Protein AF-A0A0D3ANU1-F1 (afdb_monomer)

pLDDT: mean 90.94, std 8.46, range [47.09, 96.81]

Mean predicted aligned error: 4.07 Å

Solvent-accessible surface area (backbone atoms only — not comparable to full-atom values): 6802 Å² total; per-residue (Å²): 140,49,61,46,53,35,29,51,76,87,46,79,35,78,57,28,34,55,34,84,85,33,84,52,22,37,40,40,51,66,54,42,50,73,66,68,56,89,78,61,47,80,36,89,58,76,48,76,47,98,86,75,48,72,48,64,40,66,18,37,40,71,69,38,54,34,32,43,88,93,35,78,44,72,37,58,36,35,28,32,89,65,75,85,90,52,92,75,61,46,35,42,5,35,57,56,39,58,72,29,49,53,45,77,39,76,92,77,74,43,77,46,57,68,68,59,118

Sequence (117 aa):
MFTFPCYLGKLTFDDALVDSGASVNVISMEMMKSLGIESMEPNTSSLQFGDSSSTTPIGLIKDFTLKIGACTIPIDVTVLKMATEKRVPLILGTPFLTTVGACIDFANKKVTLVNGD

Radius of gyration: 13.91 Å; Cα contacts (8 Å, |Δi|>4): 229; chains: 1; bounding box: 34×34×37 Å

Foldseek 3Di:
DAFDWKDFQPDTDRGAAEEQPDPFWEDEPVVCVVNVPDDAAAFQDWDADPVRDIDTFRHKDFQTWMGGPPFTGGGIYTYHHDDPPDDDHGYDYPVNCVVQVWDQDPVVRDIDRNNGD

Structure (mmCIF, N/CA/C/O backbone):
data_AF-A0A0D3ANU1-F1
#
_entry.id   AF-A0A0D3ANU1-F1
#
loop_
_atom_site.group_PDB
_atom_site.id
_atom_site.type_symbol
_atom_site.label_atom_id
_atom_site.label_alt_id
_atom_site.label_comp_id
_atom_site.label_asym_id
_atom_site.label_entity_id
_atom_site.label_seq_id
_atom_site.pdbx_PDB_ins_code
_atom_site.Cartn_x
_atom_site.Cartn_y
_atom_site.Cartn_z
_atom_site.occupancy
_atom_site.B_iso_or_equiv
_atom_site.auth_seq_id
_atom_site.auth_comp_id
_atom_site.auth_asym_id
_atom_site.auth_atom_id
_atom_site.pdbx_PDB_model_num
ATOM 1 N N . MET A 1 1 ? 9.627 6.465 -10.337 1.00 81.56 1 MET A N 1
ATOM 2 C CA . MET A 1 1 ? 8.288 6.426 -9.723 1.00 81.56 1 MET A CA 1
ATOM 3 C C . MET A 1 1 ? 7.430 5.553 -10.600 1.00 81.56 1 MET A C 1
ATOM 5 O O . MET A 1 1 ? 7.435 5.765 -11.808 1.00 81.56 1 MET A O 1
ATOM 9 N N . PHE A 1 2 ? 6.775 4.567 -10.007 1.00 92.75 2 PHE A N 1
ATOM 10 C CA . PHE A 1 2 ? 5.872 3.680 -10.717 1.00 92.75 2 PHE A CA 1
ATOM 11 C C . PHE A 1 2 ? 4.480 3.885 -10.158 1.00 92.75 2 PHE A C 1
ATOM 13 O O . PHE A 1 2 ? 4.306 3.988 -8.944 1.00 92.75 2 PHE A O 1
ATOM 20 N N . THR A 1 3 ? 3.513 3.972 -11.052 1.00 93.25 3 THR A N 1
ATOM 21 C CA . THR A 1 3 ? 2.111 4.100 -10.700 1.00 93.25 3 THR A CA 1
ATOM 22 C C . THR A 1 3 ? 1.287 3.257 -11.654 1.00 93.25 3 THR A C 1
ATOM 24 O O . THR A 1 3 ? 1.747 2.919 -12.749 1.00 93.25 3 THR A O 1
ATOM 27 N N . PHE A 1 4 ? 0.070 2.916 -11.253 1.00 90.12 4 PHE A N 1
ATOM 28 C CA . PHE A 1 4 ? -0.915 2.381 -12.182 1.00 90.12 4 PHE A CA 1
ATOM 29 C C . PHE A 1 4 ? -2.326 2.829 -11.802 1.00 90.12 4 PHE A C 1
ATOM 31 O O . PHE A 1 4 ? -2.591 3.120 -10.628 1.00 90.12 4 PHE A O 1
ATOM 38 N N . PRO A 1 5 ? -3.242 2.866 -12.782 1.00 93.81 5 PRO A N 1
ATOM 39 C CA . PRO A 1 5 ? -4.635 3.133 -12.508 1.00 93.81 5 PRO A CA 1
ATOM 40 C C . PRO A 1 5 ? -5.276 1.949 -11.783 1.00 93.81 5 PRO A C 1
ATOM 42 O O . PRO A 1 5 ? -5.055 0.786 -12.133 1.00 93.81 5 PRO A O 1
ATOM 45 N N . CYS A 1 6 ? -6.089 2.234 -10.775 1.00 95.44 6 CYS A N 1
ATOM 46 C CA . CYS A 1 6 ? -6.830 1.215 -10.044 1.00 95.44 6 CYS A CA 1
ATOM 47 C C . CYS A 1 6 ? -8.099 1.781 -9.409 1.00 95.44 6 CYS A C 1
ATOM 49 O O . CYS A 1 6 ? -8.319 2.993 -9.348 1.00 95.44 6 CYS A O 1
ATOM 51 N N . TYR A 1 7 ? -8.934 0.876 -8.913 1.00 96.25 7 TYR A N 1
ATOM 52 C CA . TYR A 1 7 ? -10.163 1.209 -8.210 1.00 96.25 7 TYR A CA 1
ATOM 53 C C . TYR A 1 7 ? -10.131 0.578 -6.828 1.00 96.25 7 TYR A C 1
ATOM 55 O O . TYR A 1 7 ? -9.980 -0.635 -6.702 1.00 96.25 7 TYR A O 1
ATOM 63 N N . LEU A 1 8 ? -10.298 1.387 -5.789 1.00 95.94 8 LEU A N 1
ATOM 64 C CA . LEU A 1 8 ? -10.441 0.912 -4.417 1.00 95.94 8 LEU A CA 1
ATOM 65 C C . LEU A 1 8 ? -11.902 1.117 -4.032 1.00 95.94 8 LEU A C 1
ATOM 67 O O . LEU A 1 8 ? -12.333 2.251 -3.826 1.00 95.94 8 LEU A O 1
ATOM 71 N N . GLY A 1 9 ? -12.693 0.046 -3.994 1.00 93.56 9 GLY A N 1
ATOM 72 C CA . GLY A 1 9 ? -14.143 0.160 -3.816 1.00 93.56 9 GLY A CA 1
ATOM 73 C C . GLY A 1 9 ? -14.778 1.080 -4.870 1.00 93.56 9 GLY A C 1
ATOM 74 O O . GLY A 1 9 ? -14.846 0.723 -6.043 1.00 93.56 9 GLY A O 1
ATOM 75 N N . LYS A 1 10 ? -15.240 2.267 -4.450 1.00 92.88 10 LYS A N 1
ATOM 76 C CA . LYS A 1 10 ? -15.840 3.294 -5.328 1.00 92.88 10 LYS A CA 1
ATOM 77 C C . LYS A 1 10 ? -14.910 4.463 -5.679 1.00 92.88 10 LYS A C 1
ATOM 79 O O . LYS A 1 10 ? -15.339 5.383 -6.368 1.00 92.88 10 LYS A O 1
ATOM 84 N N . LEU A 1 11 ? -13.678 4.469 -5.169 1.00 94.25 11 LEU A N 1
ATOM 85 C CA . LEU A 1 11 ? -12.682 5.487 -5.496 1.00 94.25 11 LEU A CA 1
ATOM 86 C C . LEU A 1 11 ? -11.865 5.056 -6.713 1.00 94.25 11 LEU A C 1
ATOM 88 O O . LEU A 1 11 ? -11.433 3.906 -6.791 1.00 94.25 11 LEU A O 1
ATOM 92 N N . THR A 1 12 ? -11.623 6.000 -7.618 1.00 95.00 12 THR A N 1
ATOM 93 C CA . THR A 1 12 ? -10.777 5.821 -8.803 1.00 95.00 12 THR A CA 1
ATOM 94 C C . THR A 1 12 ? -9.445 6.524 -8.590 1.00 95.00 12 THR A C 1
ATOM 96 O O . THR A 1 12 ? -9.416 7.684 -8.173 1.00 95.00 12 THR A O 1
ATOM 99 N N . PHE A 1 13 ? -8.357 5.833 -8.911 1.00 93.94 13 PHE A N 1
ATOM 100 C CA . PHE A 1 13 ? -7.000 6.364 -8.894 1.00 93.94 13 PHE A CA 1
ATOM 101 C C . PHE A 1 13 ? -6.421 6.228 -10.287 1.00 93.94 13 PHE A C 1
ATOM 103 O O . PHE A 1 13 ? -6.365 5.120 -10.810 1.00 93.94 13 PHE A O 1
ATOM 110 N N . ASP A 1 14 ? -5.965 7.334 -10.863 1.00 92.75 14 ASP A N 1
ATOM 111 C CA . ASP A 1 14 ? -5.213 7.305 -12.120 1.00 92.75 14 ASP A CA 1
ATOM 112 C C . ASP A 1 14 ? -3.743 6.922 -11.866 1.00 92.75 14 ASP A C 1
ATOM 114 O O . ASP A 1 14 ? -3.065 6.372 -12.732 1.00 92.75 14 ASP A O 1
ATOM 118 N N . ASP A 1 15 ? -3.256 7.202 -10.654 1.00 91.94 15 ASP A N 1
ATOM 119 C CA . ASP A 1 15 ? -1.848 7.200 -10.278 1.00 91.94 15 ASP A CA 1
ATOM 120 C C . ASP A 1 15 ? -1.602 6.639 -8.864 1.00 91.94 15 ASP A C 1
ATOM 122 O O . ASP A 1 15 ? -0.919 7.258 -8.046 1.00 91.94 15 ASP A O 1
ATOM 126 N N . ALA A 1 16 ? -2.117 5.440 -8.559 1.00 94.31 16 ALA A N 1
ATOM 127 C CA . ALA A 1 16 ? -1.764 4.768 -7.305 1.00 94.31 16 ALA A CA 1
ATOM 128 C C . ALA A 1 16 ? -0.261 4.460 -7.270 1.00 94.31 16 ALA A C 1
ATOM 130 O O . ALA A 1 16 ? 0.281 3.889 -8.218 1.00 94.31 16 ALA A O 1
ATOM 131 N N . LEU A 1 17 ? 0.412 4.855 -6.190 1.00 94.88 17 LEU A N 1
ATOM 132 C CA . LEU A 1 17 ? 1.858 4.759 -6.045 1.00 94.88 17 LEU A CA 1
ATOM 133 C C . LEU A 1 17 ? 2.277 3.327 -5.725 1.00 94.88 17 LEU A C 1
ATOM 135 O O . LEU A 1 17 ? 1.825 2.749 -4.742 1.00 94.88 17 LEU A O 1
ATOM 139 N N . VAL A 1 18 ? 3.195 2.790 -6.522 1.00 94.81 18 VAL A N 1
ATOM 140 C CA . VAL A 1 18 ? 3.861 1.514 -6.257 1.00 94.81 18 VAL A CA 1
ATOM 141 C C . VAL A 1 18 ? 5.143 1.779 -5.485 1.00 94.81 18 VAL A C 1
ATOM 143 O O . VAL A 1 18 ? 6.062 2.417 -6.008 1.00 94.81 18 VAL A O 1
ATOM 146 N N . ASP A 1 19 ? 5.206 1.269 -4.259 1.00 94.19 19 ASP A N 1
ATOM 147 C CA . ASP A 1 19 ? 6.332 1.498 -3.360 1.00 94.19 19 ASP A CA 1
ATOM 148 C C . ASP A 1 19 ? 6.828 0.188 -2.733 1.00 94.19 19 ASP A C 1
ATOM 150 O O . ASP A 1 19 ? 6.272 -0.322 -1.764 1.00 94.19 19 ASP A O 1
ATOM 154 N N . SER A 1 20 ? 7.926 -0.349 -3.266 1.00 94.38 20 SER A N 1
ATOM 155 C CA . SER A 1 20 ? 8.593 -1.523 -2.690 1.00 94.38 20 SER A CA 1
ATOM 156 C C . SER A 1 20 ? 9.293 -1.235 -1.357 1.00 94.38 20 SER A C 1
ATOM 158 O O . SER A 1 20 ? 9.712 -2.170 -0.682 1.00 94.38 20 SER A O 1
ATOM 160 N N . GLY A 1 21 ? 9.478 0.036 -0.990 1.00 93.62 21 GLY A N 1
ATOM 161 C CA . GLY A 1 21 ? 10.000 0.448 0.313 1.00 93.62 21 GLY A CA 1
ATOM 162 C C . GLY A 1 21 ? 8.919 0.528 1.392 1.00 93.62 21 GLY A C 1
ATOM 163 O O . GLY A 1 21 ? 9.239 0.493 2.580 1.00 93.62 21 GLY A O 1
ATOM 164 N N . ALA A 1 22 ? 7.641 0.593 1.008 1.00 94.38 22 ALA A N 1
ATOM 165 C CA . ALA A 1 22 ? 6.536 0.602 1.953 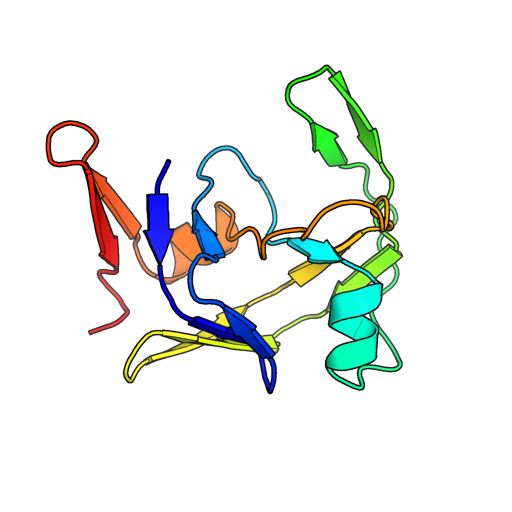1.00 94.38 22 ALA A CA 1
ATOM 166 C C . ALA A 1 22 ? 6.244 -0.815 2.470 1.00 94.38 22 ALA A C 1
ATOM 168 O O . ALA A 1 22 ? 6.020 -1.757 1.705 1.00 94.38 22 ALA A O 1
ATOM 169 N N . SER A 1 23 ? 6.202 -0.966 3.794 1.00 94.62 23 SER A N 1
ATOM 170 C CA . SER A 1 23 ? 5.867 -2.229 4.468 1.00 94.62 23 SER A CA 1
ATOM 171 C C . SER A 1 23 ? 4.362 -2.507 4.535 1.00 94.62 23 SER A C 1
ATOM 173 O O . SER A 1 23 ? 3.957 -3.617 4.871 1.00 94.62 23 SER A O 1
ATOM 175 N N . VAL A 1 24 ? 3.530 -1.517 4.204 1.00 95.44 24 VAL A N 1
ATOM 176 C CA . VAL A 1 24 ? 2.064 -1.579 4.250 1.00 95.44 24 VAL A CA 1
ATOM 177 C C . VAL A 1 24 ? 1.459 -0.863 3.044 1.00 95.44 24 VAL A C 1
ATOM 179 O O . VAL A 1 24 ? 2.088 0.019 2.462 1.00 95.44 24 VAL A O 1
ATOM 182 N N . ASN A 1 25 ? 0.218 -1.204 2.692 1.00 96.25 25 ASN A N 1
ATOM 183 C CA . ASN A 1 25 ? -0.589 -0.365 1.805 1.00 96.25 25 ASN A CA 1
ATOM 184 C C . ASN A 1 25 ? -1.221 0.767 2.623 1.00 96.25 25 ASN A C 1
ATOM 186 O O . ASN A 1 25 ? -1.618 0.538 3.769 1.00 96.25 25 ASN A O 1
ATOM 190 N N . VAL A 1 26 ? -1.343 1.967 2.056 1.00 94.94 26 VAL A N 1
ATOM 191 C CA . VAL A 1 26 ? -1.771 3.165 2.795 1.00 94.94 26 VAL A CA 1
ATOM 192 C C . VAL A 1 26 ? -2.883 3.914 2.076 1.00 94.94 26 VAL A C 1
ATOM 194 O O . VAL A 1 26 ? -2.786 4.193 0.881 1.00 94.94 26 VAL A O 1
ATOM 197 N N . ILE A 1 27 ? -3.891 4.327 2.847 1.00 94.88 27 ILE A N 1
ATOM 198 C CA . ILE A 1 27 ? -4.873 5.347 2.463 1.00 94.88 27 ILE A CA 1
ATOM 199 C C . ILE A 1 27 ? -4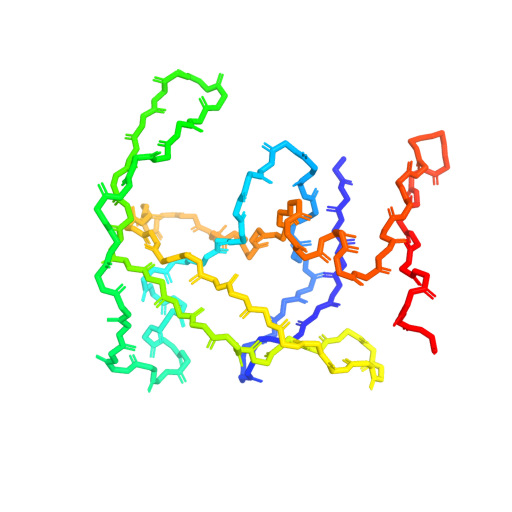.998 6.427 3.542 1.00 94.88 27 ILE A C 1
ATOM 201 O O . ILE A 1 27 ? -4.658 6.219 4.710 1.00 94.88 27 ILE A O 1
ATOM 205 N N . SER A 1 28 ? -5.522 7.593 3.166 1.00 94.19 28 SER A N 1
ATOM 206 C CA . SER A 1 28 ? -5.845 8.639 4.136 1.00 94.19 28 SER A CA 1
ATOM 207 C C . SER A 1 28 ? -7.178 8.368 4.843 1.00 94.19 28 SER A C 1
ATOM 209 O O . SER A 1 28 ? -8.073 7.699 4.316 1.00 94.19 28 SER A O 1
ATOM 211 N N . MET A 1 29 ? -7.352 8.961 6.025 1.00 92.69 29 MET A N 1
ATOM 212 C CA . MET A 1 29 ? -8.642 8.959 6.725 1.00 92.69 29 MET A CA 1
ATOM 213 C C . MET A 1 29 ? -9.781 9.554 5.879 1.00 92.69 29 MET A C 1
ATOM 215 O O . MET A 1 29 ? -10.929 9.135 5.989 1.00 92.69 29 MET A O 1
ATOM 219 N N . GLU A 1 30 ? -9.485 10.534 5.027 1.00 91.75 30 GLU A N 1
ATOM 220 C CA . GLU A 1 30 ? -10.474 11.134 4.128 1.00 91.75 30 GLU A CA 1
ATOM 221 C C . GLU A 1 30 ? -10.918 10.160 3.034 1.00 91.75 30 GLU A C 1
ATOM 223 O O . GLU A 1 30 ? -12.107 10.079 2.722 1.00 91.75 30 GLU A O 1
ATOM 228 N N . MET A 1 31 ? -9.990 9.363 2.499 1.00 93.44 31 MET A N 1
ATOM 229 C CA . MET A 1 31 ? -10.310 8.308 1.538 1.00 93.44 31 MET A CA 1
ATOM 230 C C . MET A 1 31 ? -11.167 7.223 2.189 1.00 93.44 31 MET A C 1
ATOM 232 O O . MET A 1 31 ? -12.183 6.839 1.621 1.00 93.44 31 MET A O 1
ATOM 236 N N . MET A 1 32 ? -10.823 6.794 3.406 1.00 93.75 32 MET A N 1
ATOM 237 C CA . MET A 1 32 ? -11.631 5.855 4.197 1.00 93.75 32 MET A CA 1
ATOM 238 C C . MET A 1 32 ? -13.072 6.366 4.385 1.00 93.75 32 MET A C 1
ATOM 240 O O . MET A 1 32 ? -14.027 5.647 4.084 1.00 93.75 32 MET A O 1
ATOM 244 N N . LYS A 1 33 ? -13.242 7.638 4.774 1.00 92.88 33 LYS A N 1
ATOM 245 C CA . LYS A 1 33 ? -14.570 8.270 4.881 1.00 92.88 33 LYS A CA 1
ATOM 246 C C . LYS A 1 33 ? -15.284 8.318 3.538 1.00 92.88 33 LYS A C 1
ATOM 248 O O . LYS A 1 33 ? -16.469 8.007 3.455 1.00 92.88 33 LYS A O 1
ATOM 253 N N . SER A 1 34 ? -14.561 8.677 2.480 1.00 93.19 34 SER A N 1
ATOM 254 C CA . SER A 1 34 ? -15.109 8.733 1.128 1.00 93.19 34 SER A CA 1
ATOM 255 C C . SER A 1 34 ? -15.595 7.364 0.682 1.00 93.19 34 SER A C 1
ATOM 257 O O . SER A 1 34 ? -16.648 7.302 0.065 1.00 93.19 34 SER A O 1
ATOM 259 N N . LEU A 1 35 ? -14.914 6.275 1.059 1.00 94.25 35 LEU A N 1
ATOM 260 C CA . LEU A 1 35 ? -15.343 4.892 0.827 1.00 94.25 35 LEU A CA 1
ATOM 261 C C . LEU A 1 35 ? -16.621 4.512 1.595 1.00 94.25 35 LEU A C 1
ATOM 263 O O . LEU A 1 35 ? -17.272 3.546 1.208 1.00 94.25 35 LEU A O 1
ATOM 267 N N . GLY A 1 36 ? -17.041 5.298 2.592 1.00 94.69 36 GLY A N 1
ATOM 268 C CA . GLY A 1 36 ? -18.196 5.001 3.446 1.00 94.69 36 GLY A CA 1
ATOM 269 C C . GLY A 1 36 ? -17.900 3.930 4.494 1.00 94.69 36 GLY A C 1
ATOM 270 O O . GLY A 1 36 ? -18.809 3.242 4.942 1.00 94.69 36 GLY A O 1
ATOM 271 N N . ILE A 1 37 ? -16.627 3.746 4.840 1.00 94.62 37 ILE A N 1
ATOM 272 C CA . ILE A 1 37 ? -16.205 2.785 5.855 1.00 94.62 37 ILE A CA 1
ATOM 273 C C . ILE A 1 37 ? -16.344 3.468 7.214 1.00 94.62 37 ILE A C 1
ATOM 275 O O . ILE A 1 37 ? -15.838 4.569 7.407 1.00 94.62 37 ILE A O 1
ATOM 279 N N . GLU A 1 38 ? -17.040 2.829 8.150 1.00 90.69 38 GLU A N 1
ATOM 280 C CA . GLU A 1 38 ? -17.331 3.413 9.469 1.00 90.69 38 GLU A CA 1
ATOM 281 C C . GLU A 1 38 ? -16.482 2.810 10.592 1.00 90.69 38 GLU A C 1
ATOM 283 O O . GLU A 1 38 ? -16.308 3.427 11.641 1.00 90.69 38 GLU A O 1
ATOM 288 N N . SER A 1 39 ? -15.914 1.622 10.372 1.00 91.25 39 SER A N 1
ATOM 289 C CA . SER A 1 39 ? -15.084 0.922 11.352 1.00 91.25 39 SER A CA 1
ATOM 290 C C . SER A 1 39 ? -13.851 0.297 10.706 1.00 91.25 39 SER A C 1
ATOM 292 O O . SER A 1 39 ? -13.824 0.001 9.513 1.00 91.25 39 SER A O 1
ATOM 294 N N . MET A 1 40 ? -12.805 0.147 11.512 1.00 94.69 40 MET A N 1
ATOM 295 C CA . MET A 1 40 ? -11.546 -0.498 11.159 1.00 94.69 40 MET A CA 1
ATOM 296 C C . MET A 1 40 ? -10.958 -1.129 12.421 1.00 94.69 40 MET A C 1
ATOM 298 O O . MET A 1 40 ? -11.312 -0.727 13.535 1.00 94.69 40 MET A O 1
ATOM 302 N N . GLU A 1 41 ? -10.055 -2.088 12.267 1.00 95.50 41 GLU A N 1
ATOM 303 C CA . GLU A 1 41 ? -9.348 -2.647 13.415 1.00 95.50 41 GLU A CA 1
ATOM 304 C C . GLU A 1 41 ? -8.367 -1.606 13.976 1.00 95.50 41 GLU A C 1
ATOM 306 O O . GLU A 1 41 ? -7.609 -1.011 13.201 1.00 95.50 41 GLU A O 1
ATOM 311 N N . PRO A 1 42 ? -8.341 -1.363 15.300 1.00 91.56 42 PRO A N 1
ATOM 312 C CA . PRO A 1 42 ? -7.325 -0.513 15.904 1.00 91.56 42 PRO A CA 1
ATOM 313 C C . PRO A 1 42 ? -5.927 -1.048 15.594 1.00 91.56 42 PRO A C 1
ATOM 315 O O . PRO A 1 42 ? -5.673 -2.246 15.715 1.00 91.56 42 PRO A O 1
ATOM 318 N N . ASN A 1 43 ? -5.005 -0.159 15.234 1.00 88.19 43 ASN A N 1
ATOM 319 C CA . ASN A 1 43 ? -3.625 -0.530 14.956 1.00 88.19 43 ASN A CA 1
ATOM 320 C C . ASN A 1 43 ? -2.686 0.312 15.824 1.00 88.19 43 ASN A C 1
ATOM 322 O O . ASN A 1 43 ? -2.584 1.521 15.652 1.00 88.19 43 ASN A O 1
ATOM 326 N N . THR A 1 44 ? -2.011 -0.339 16.771 1.00 83.88 44 THR A N 1
ATOM 327 C CA . THR A 1 44 ? -1.073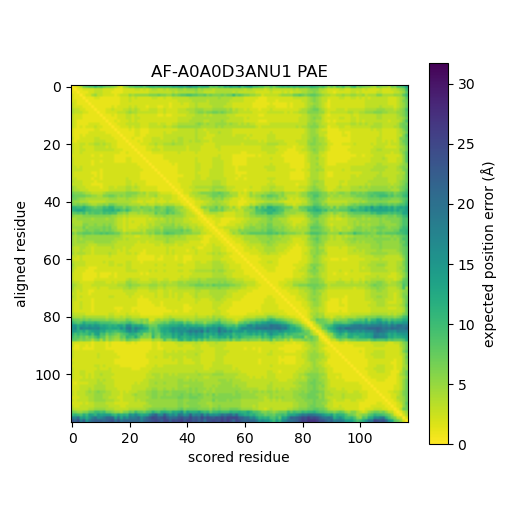 0.300 17.710 1.00 83.88 44 THR A CA 1
ATOM 328 C C . THR A 1 44 ? 0.381 0.232 17.246 1.00 83.88 44 THR A C 1
ATOM 330 O O . THR A 1 44 ? 1.281 0.628 17.988 1.00 83.88 44 THR A O 1
ATOM 333 N N . SER A 1 45 ? 0.634 -0.271 16.035 1.00 89.38 45 SER A N 1
ATOM 334 C CA . SER A 1 45 ? 1.976 -0.259 15.450 1.00 89.38 45 SER A CA 1
ATOM 335 C C . SER A 1 45 ? 2.464 1.171 15.182 1.00 89.38 45 SER A C 1
ATOM 337 O O . SER A 1 45 ? 1.697 2.133 15.177 1.00 89.38 45 SER A O 1
ATOM 339 N N . SER A 1 46 ? 3.768 1.316 14.967 1.00 90.94 46 SER A N 1
ATOM 340 C CA . SER A 1 46 ? 4.378 2.568 14.521 1.00 90.94 46 SER A CA 1
ATOM 341 C C . SER A 1 46 ? 4.926 2.370 13.116 1.00 90.94 46 SER A C 1
ATOM 343 O O . SER A 1 46 ? 5.633 1.393 12.861 1.00 90.94 46 SER A O 1
ATOM 345 N N . LEU A 1 47 ? 4.597 3.287 12.209 1.00 91.94 47 LEU A N 1
ATOM 346 C CA . LEU A 1 47 ? 5.183 3.338 10.876 1.00 91.94 47 LEU A CA 1
ATOM 347 C C . LEU A 1 47 ? 6.303 4.366 10.863 1.00 91.94 47 LEU A C 1
ATOM 349 O O . LEU A 1 47 ? 6.104 5.502 11.290 1.00 91.94 47 LEU A O 1
ATOM 353 N N . GLN A 1 48 ? 7.460 3.966 10.344 1.00 93.06 48 GLN A N 1
ATOM 354 C CA . GLN A 1 48 ? 8.596 4.850 10.112 1.00 93.06 48 GLN A CA 1
ATOM 355 C C . GLN A 1 48 ? 8.682 5.211 8.633 1.00 93.06 48 GLN A C 1
ATOM 357 O O 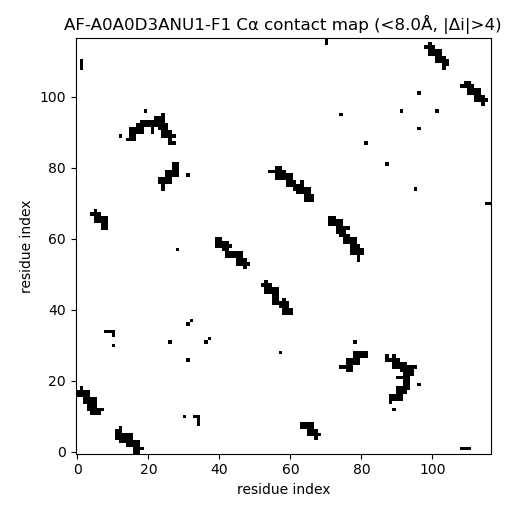. GLN A 1 48 ? 8.515 4.353 7.764 1.00 93.06 48 GLN A O 1
ATOM 362 N N . PHE A 1 49 ? 8.964 6.478 8.362 1.00 89.44 49 PHE A N 1
ATOM 363 C CA . PHE A 1 49 ? 9.182 6.998 7.021 1.00 89.44 49 PHE A CA 1
ATOM 364 C C . PHE A 1 49 ? 10.678 7.151 6.731 1.00 89.44 49 PHE A C 1
ATOM 366 O O . PHE A 1 49 ? 11.518 7.152 7.632 1.00 89.44 49 PHE A O 1
ATOM 373 N N . GLY A 1 50 ? 11.020 7.310 5.450 1.00 86.75 50 GLY A N 1
ATOM 374 C CA . GLY A 1 50 ? 12.412 7.455 5.008 1.00 86.75 50 GLY A CA 1
ATOM 375 C C . GLY A 1 50 ? 13.119 8.714 5.528 1.00 86.75 50 GLY A C 1
ATOM 376 O O . GLY A 1 50 ? 14.344 8.775 5.507 1.00 86.75 50 GLY A O 1
ATOM 377 N N . ASP A 1 51 ? 12.374 9.700 6.028 1.00 90.69 51 ASP A N 1
ATOM 378 C CA . ASP A 1 51 ? 12.901 10.910 6.672 1.00 90.69 51 ASP A CA 1
ATOM 379 C C . ASP A 1 51 ? 13.098 10.748 8.191 1.00 90.69 51 ASP A C 1
ATOM 381 O O . ASP A 1 51 ? 13.313 11.729 8.899 1.00 90.69 51 ASP A O 1
ATOM 385 N N . SER A 1 52 ? 13.040 9.510 8.698 1.00 89.31 52 SER A N 1
ATOM 386 C CA . SER A 1 52 ? 13.094 9.166 10.128 1.00 89.31 52 SER A CA 1
ATOM 387 C C . SER A 1 52 ? 11.915 9.686 10.958 1.00 89.31 52 SER A C 1
ATOM 389 O O . SER A 1 52 ? 11.895 9.494 12.177 1.00 89.31 52 SER A O 1
ATOM 391 N N . SER A 1 53 ? 10.912 10.313 10.333 1.00 90.25 53 SER A N 1
ATOM 392 C CA . SER A 1 53 ? 9.651 10.605 11.006 1.00 90.25 53 SER A CA 1
ATOM 393 C C . SER A 1 53 ? 8.864 9.313 11.233 1.00 90.25 53 SER A C 1
ATOM 395 O O . SER A 1 53 ? 9.092 8.284 10.589 1.00 90.25 53 SER A O 1
ATOM 397 N N . SER A 1 54 ? 7.935 9.348 12.185 1.00 91.94 54 SER A N 1
ATOM 398 C CA . SER A 1 54 ? 7.051 8.219 12.449 1.00 91.94 54 SER A CA 1
ATOM 399 C C . SER A 1 54 ? 5.632 8.674 12.727 1.00 91.94 54 SER A C 1
ATOM 401 O O . SER A 1 54 ? 5.392 9.809 13.144 1.00 91.94 54 SER A O 1
ATOM 403 N N . THR A 1 55 ? 4.684 7.781 12.475 1.00 91.69 55 THR A N 1
ATOM 404 C CA . THR A 1 55 ? 3.274 8.004 12.777 1.00 91.69 55 THR A CA 1
ATOM 405 C C . THR A 1 55 ? 2.628 6.722 13.273 1.00 91.69 55 THR A C 1
ATOM 407 O O . THR A 1 55 ? 3.005 5.619 12.873 1.00 91.69 55 THR A O 1
ATOM 410 N N . THR A 1 56 ? 1.625 6.871 14.130 1.00 93.88 56 THR A N 1
ATOM 411 C CA . THR A 1 56 ? 0.768 5.764 14.550 1.00 93.88 56 THR A CA 1
ATOM 412 C C . THR A 1 56 ? -0.436 5.714 13.616 1.00 93.88 56 THR A C 1
ATOM 414 O O . THR A 1 56 ? -1.123 6.733 13.459 1.00 93.88 56 THR A O 1
ATOM 417 N N . PRO A 1 57 ? -0.719 4.568 12.979 1.00 94.94 57 PRO A N 1
ATOM 418 C CA . PRO A 1 57 ? -1.921 4.429 12.187 1.00 94.94 57 PRO A CA 1
ATOM 419 C C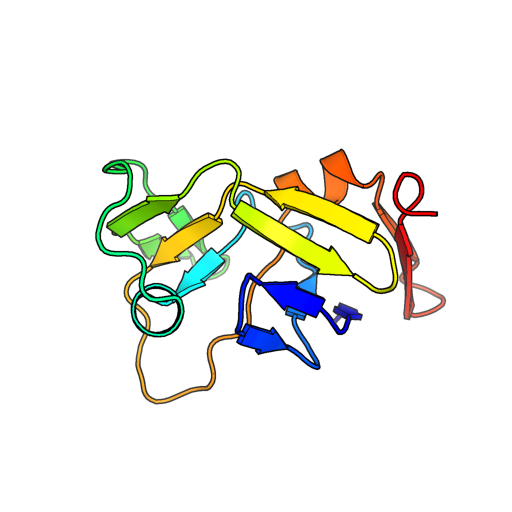 . PRO A 1 57 ? -3.196 4.618 12.998 1.00 94.94 57 PRO A C 1
ATOM 421 O O . PRO A 1 57 ? -3.248 4.340 14.190 1.00 94.94 57 PRO A O 1
ATOM 424 N N . ILE A 1 58 ? -4.253 5.062 12.325 1.00 94.88 58 ILE A N 1
ATOM 425 C CA . ILE A 1 58 ? -5.592 5.118 12.919 1.00 94.88 58 ILE A CA 1
ATOM 426 C C . ILE A 1 58 ? -6.135 3.693 13.064 1.00 94.88 58 ILE A C 1
ATOM 428 O O . ILE A 1 58 ? -6.760 3.355 14.067 1.00 94.88 58 ILE A O 1
ATOM 432 N N . GLY A 1 59 ? -5.866 2.853 12.065 1.00 96.38 59 GLY A N 1
ATOM 433 C CA . GLY A 1 59 ? -6.266 1.459 12.067 1.00 96.38 59 GLY A CA 1
ATOM 434 C C . GLY A 1 59 ? -5.978 0.753 10.750 1.00 96.38 59 GLY A C 1
ATOM 435 O O . GLY A 1 59 ? -5.298 1.288 9.867 1.00 96.38 59 GLY A O 1
ATOM 436 N N . LEU A 1 60 ? -6.485 -0.469 10.654 1.00 96.62 60 LEU A N 1
ATOM 437 C CA . LEU A 1 60 ? -6.310 -1.387 9.539 1.00 96.62 60 LEU A CA 1
ATOM 438 C C . LEU A 1 60 ? -7.679 -1.833 9.018 1.00 96.62 60 LEU A C 1
ATOM 440 O O . LEU A 1 60 ? -8.547 -2.240 9.791 1.00 96.62 60 LEU A O 1
ATOM 444 N N . ILE A 1 61 ? -7.861 -1.776 7.704 1.00 96.81 61 ILE A N 1
ATOM 445 C CA . ILE A 1 61 ? -9.020 -2.348 7.018 1.00 96.81 61 ILE A CA 1
ATOM 446 C C . ILE A 1 61 ? -8.523 -3.589 6.287 1.00 96.81 61 ILE A C 1
ATOM 448 O O . ILE A 1 61 ? -7.620 -3.478 5.459 1.00 96.81 61 ILE A O 1
ATOM 452 N N . LYS A 1 62 ? -9.093 -4.749 6.608 1.00 95.44 62 LYS A N 1
ATOM 453 C CA . LYS A 1 62 ? -8.705 -6.032 6.016 1.00 95.44 62 LYS A CA 1
ATOM 454 C C . LYS A 1 62 ? -9.548 -6.396 4.805 1.00 95.44 62 LYS A C 1
ATOM 456 O O . LYS A 1 62 ? -10.702 -5.968 4.715 1.00 95.44 62 LYS A O 1
ATOM 461 N N . ASP A 1 63 ? -8.966 -7.196 3.915 1.00 94.69 63 ASP A N 1
ATOM 462 C CA . ASP A 1 63 ? -9.642 -7.829 2.774 1.00 94.69 63 ASP A CA 1
ATOM 463 C C . ASP A 1 63 ? -10.444 -6.845 1.896 1.00 94.69 63 ASP A C 1
ATOM 465 O O . ASP A 1 63 ? -11.480 -7.180 1.310 1.00 94.69 63 ASP A O 1
ATOM 469 N N . PHE A 1 64 ? -9.979 -5.596 1.787 1.00 95.88 64 PHE A N 1
ATOM 470 C CA . PHE A 1 64 ? -10.661 -4.582 0.997 1.00 95.88 64 PHE A CA 1
ATOM 471 C C . PHE A 1 64 ? -10.409 -4.794 -0.494 1.00 95.88 64 PHE A C 1
ATOM 473 O O . PHE A 1 64 ? -9.316 -5.150 -0.926 1.00 95.88 64 PHE A O 1
ATOM 480 N N . THR A 1 65 ? -11.429 -4.556 -1.313 1.00 95.31 65 THR A N 1
ATOM 481 C CA . THR A 1 65 ? -11.351 -4.842 -2.746 1.00 95.31 65 THR A CA 1
ATOM 482 C C . THR A 1 65 ? -10.591 -3.757 -3.511 1.00 95.31 65 THR A C 1
ATOM 484 O O . THR A 1 65 ? -11.068 -2.622 -3.629 1.00 95.31 65 THR A O 1
ATOM 487 N N . LEU A 1 66 ? -9.462 -4.145 -4.109 1.00 96.69 66 LEU A N 1
ATOM 488 C CA . LEU A 1 66 ? -8.748 -3.383 -5.131 1.00 96.69 66 LEU A CA 1
ATOM 489 C C . LEU A 1 66 ? -8.995 -4.005 -6.511 1.00 96.69 66 LEU A C 1
ATOM 491 O O . LEU A 1 66 ? -8.902 -5.221 -6.675 1.00 96.69 66 LEU A O 1
ATOM 495 N N . LYS A 1 67 ? -9.274 -3.180 -7.520 1.00 95.75 67 LYS A N 1
ATOM 496 C CA . LYS A 1 67 ? -9.369 -3.608 -8.918 1.00 95.75 67 LYS A CA 1
ATOM 497 C C . LYS A 1 67 ? -8.305 -2.958 -9.780 1.00 95.75 67 LYS A C 1
ATOM 499 O O . LYS A 1 67 ? -8.124 -1.742 -9.722 1.00 95.75 67 LYS A O 1
ATOM 504 N N . ILE A 1 68 ? -7.656 -3.762 -10.613 1.00 91.81 68 ILE A N 1
ATOM 505 C CA . ILE A 1 68 ? -6.658 -3.330 -11.595 1.00 91.81 68 ILE A CA 1
ATOM 506 C C . ILE A 1 68 ? -7.006 -4.020 -12.909 1.00 91.81 68 ILE A C 1
ATOM 508 O O . ILE A 1 68 ? -6.945 -5.244 -13.003 1.00 91.81 68 ILE A O 1
ATOM 512 N N . GLY A 1 69 ? -7.426 -3.247 -13.911 1.00 88.94 69 GLY A N 1
ATOM 513 C CA . GLY A 1 69 ? -7.984 -3.820 -15.137 1.00 88.94 69 GLY A CA 1
ATOM 514 C C . GLY A 1 69 ? -9.171 -4.743 -14.831 1.00 88.94 69 GLY A C 1
ATOM 515 O O . GLY A 1 69 ? -10.144 -4.318 -14.208 1.00 88.94 69 GLY A O 1
ATOM 516 N N . ALA A 1 70 ? -9.081 -6.005 -15.257 1.00 88.50 70 ALA A N 1
ATOM 517 C CA . ALA A 1 70 ? 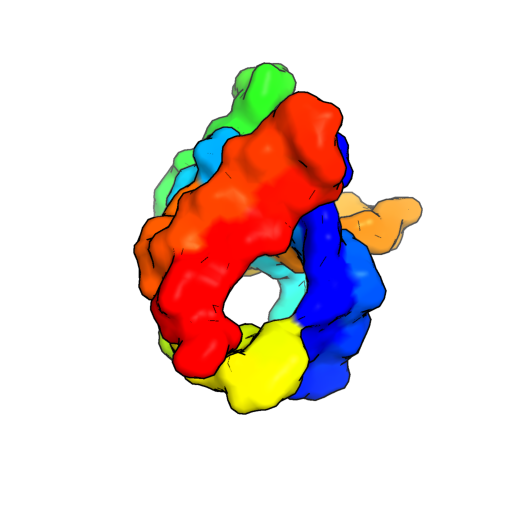-10.096 -7.030 -14.998 1.00 88.50 70 ALA A CA 1
ATOM 518 C C . ALA A 1 70 ? -9.932 -7.735 -13.636 1.00 88.50 70 ALA A C 1
ATOM 520 O O . ALA A 1 70 ? -10.847 -8.422 -13.177 1.00 88.50 70 ALA A O 1
ATOM 521 N N . CYS A 1 71 ? -8.791 -7.558 -12.973 1.00 88.81 71 CYS A N 1
ATOM 522 C CA . CYS A 1 71 ? -8.437 -8.314 -11.781 1.00 88.81 71 CYS A CA 1
ATOM 523 C C . CYS A 1 71 ? -8.981 -7.666 -10.517 1.00 88.81 71 CYS A C 1
ATOM 525 O O . CYS A 1 71 ? -8.977 -6.445 -10.371 1.00 88.81 71 CYS A O 1
ATOM 527 N N . THR A 1 72 ? -9.447 -8.509 -9.598 1.00 93.56 72 THR A N 1
ATOM 528 C CA . THR A 1 72 ? -9.982 -8.116 -8.293 1.00 93.56 72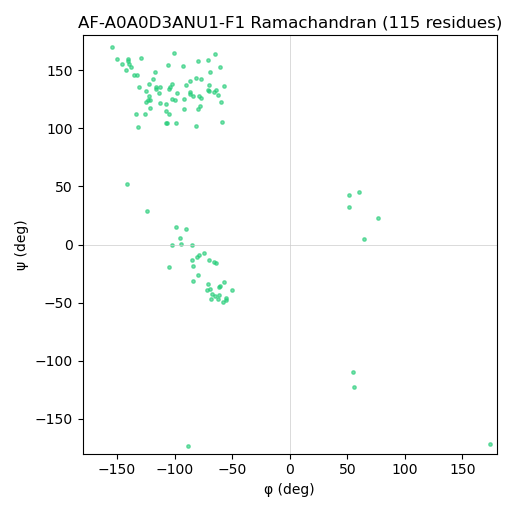 THR A CA 1
ATOM 529 C C . THR A 1 72 ? -9.151 -8.795 -7.216 1.00 93.56 72 THR A C 1
ATOM 531 O O . THR A 1 72 ? -9.107 -10.020 -7.154 1.00 93.56 72 THR A O 1
ATOM 534 N N . ILE A 1 73 ? -8.476 -8.000 -6.393 1.00 94.12 73 ILE A N 1
ATOM 535 C CA . ILE A 1 73 ? -7.484 -8.465 -5.425 1.00 94.12 73 ILE A CA 1
ATOM 536 C C . ILE A 1 73 ? -7.896 -7.944 -4.041 1.00 94.12 73 ILE A C 1
ATOM 538 O O . ILE A 1 73 ? -8.055 -6.728 -3.882 1.0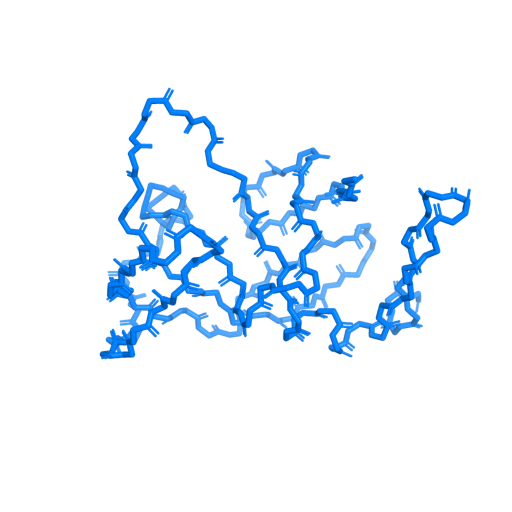0 94.12 73 ILE A O 1
ATOM 542 N N . PRO A 1 74 ? -8.092 -8.823 -3.043 1.00 95.31 74 PRO A N 1
ATOM 543 C CA . PRO A 1 74 ? -8.272 -8.389 -1.665 1.00 95.31 74 PRO A CA 1
ATOM 544 C C . PRO A 1 74 ? -6.943 -7.854 -1.123 1.00 95.31 74 PRO A C 1
ATOM 546 O O . PRO A 1 74 ? -5.890 -8.468 -1.310 1.00 95.31 74 PRO A O 1
ATOM 549 N N . ILE A 1 75 ? -6.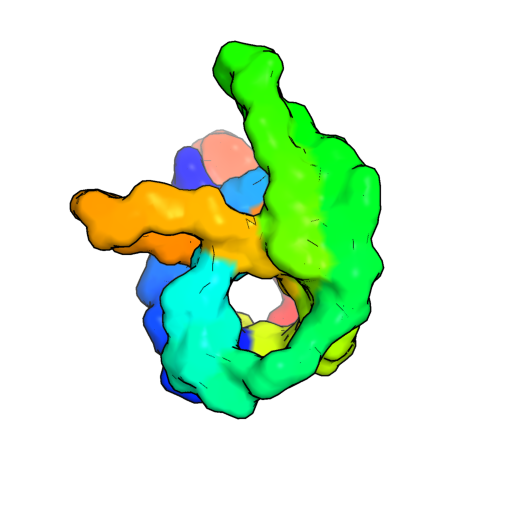986 -6.695 -0.470 1.00 96.31 75 ILE A N 1
ATOM 550 C CA . ILE A 1 75 ? -5.820 -6.072 0.151 1.00 96.31 75 ILE A CA 1
ATOM 551 C C . ILE A 1 75 ? -6.145 -5.554 1.547 1.00 96.31 75 ILE A C 1
ATOM 553 O O . ILE A 1 75 ? -7.218 -5.009 1.801 1.00 96.31 75 ILE A O 1
ATOM 557 N N . ASP A 1 76 ? -5.153 -5.625 2.422 1.00 96.25 76 ASP A N 1
ATOM 558 C CA . ASP A 1 76 ? -5.188 -4.929 3.699 1.00 96.25 76 ASP A CA 1
ATOM 559 C C . ASP A 1 76 ? -4.653 -3.506 3.510 1.00 96.25 76 ASP A C 1
ATOM 561 O O . ASP A 1 76 ? -3.569 -3.317 2.945 1.00 96.25 76 ASP A O 1
ATOM 565 N N . VAL A 1 77 ? -5.394 -2.497 3.975 1.00 96.00 77 VAL A N 1
ATOM 566 C CA . VAL A 1 77 ? -5.011 -1.080 3.876 1.00 96.00 77 VAL A CA 1
ATOM 567 C C . VAL A 1 77 ? -4.937 -0.421 5.244 1.00 96.00 77 VAL A C 1
ATOM 569 O O . VAL A 1 77 ? -5.868 -0.460 6.050 1.00 96.00 77 VAL A O 1
ATOM 572 N N . THR A 1 78 ? -3.803 0.218 5.501 1.00 96.38 78 THR A N 1
ATOM 573 C CA . THR A 1 78 ? -3.551 0.983 6.717 1.00 96.38 78 THR A CA 1
ATOM 574 C C . THR A 1 78 ? -4.053 2.411 6.543 1.00 96.38 78 THR A C 1
ATOM 576 O O . THR A 1 78 ? -3.752 3.071 5.545 1.00 96.38 78 THR A O 1
ATOM 579 N N . VAL A 1 79 ? -4.813 2.907 7.518 1.00 95.50 79 VAL A N 1
ATOM 580 C CA . VAL A 1 79 ? -5.400 4.250 7.474 1.00 95.50 79 VAL A CA 1
ATOM 581 C C . VAL A 1 79 ? -4.561 5.215 8.296 1.00 95.50 79 VAL A C 1
ATOM 583 O O . VAL A 1 79 ? -4.364 5.006 9.494 1.00 95.50 79 VAL A O 1
ATOM 586 N N . LEU A 1 80 ? -4.104 6.302 7.673 1.00 93.44 80 LEU A N 1
ATOM 587 C CA . LEU A 1 80 ? -3.284 7.326 8.324 1.00 93.44 80 LEU A CA 1
ATOM 588 C C . LEU A 1 80 ? -3.980 8.692 8.370 1.00 93.44 80 LEU A C 1
ATOM 590 O O . LEU A 1 80 ? -4.737 9.074 7.469 1.00 93.44 80 LEU A O 1
ATOM 594 N N . LYS A 1 81 ? -3.682 9.468 9.420 1.00 89.75 81 LYS A N 1
ATOM 595 C CA . LYS A 1 81 ? -4.048 10.886 9.496 1.00 89.75 81 LYS A CA 1
ATOM 596 C C . LYS A 1 81 ? -3.019 11.698 8.710 1.00 89.75 81 LYS A C 1
ATOM 598 O O . LYS A 1 81 ? -1.915 11.925 9.190 1.00 89.75 81 LYS A O 1
ATOM 603 N N . MET A 1 82 ? -3.390 12.110 7.504 1.00 84.88 82 MET A N 1
ATOM 604 C CA . MET A 1 82 ? -2.525 12.856 6.588 1.00 84.88 82 MET A CA 1
ATOM 605 C C . MET A 1 82 ? -2.923 14.332 6.526 1.00 84.88 82 MET A C 1
ATOM 607 O O . MET A 1 82 ? -4.077 14.674 6.791 1.00 84.88 82 MET A O 1
ATOM 611 N N . ALA A 1 83 ? -1.973 15.203 6.176 1.00 78.06 83 ALA A N 1
ATOM 612 C CA . ALA A 1 83 ? -2.257 16.614 5.933 1.00 78.06 83 ALA A CA 1
ATOM 613 C C . ALA A 1 83 ? -3.163 16.767 4.699 1.00 78.06 83 ALA A C 1
ATOM 615 O O . ALA A 1 83 ? -2.886 16.202 3.644 1.00 78.06 83 ALA A O 1
ATOM 616 N N . THR A 1 84 ? -4.234 17.546 4.834 1.00 65.81 84 THR A N 1
ATOM 617 C CA . THR A 1 84 ? -5.290 17.723 3.820 1.00 65.81 84 THR A CA 1
ATOM 618 C C . THR A 1 84 ? -4.877 18.597 2.634 1.00 65.81 84 THR A C 1
ATOM 620 O O . THR A 1 84 ? -5.623 18.727 1.673 1.00 65.81 84 THR A O 1
ATOM 623 N N . GLU A 1 85 ? -3.701 19.225 2.683 1.00 59.38 85 GLU A N 1
ATOM 624 C CA . GLU A 1 85 ? -3.278 20.224 1.691 1.00 59.38 85 GLU A CA 1
ATOM 625 C C . GLU A 1 85 ? -2.762 19.620 0.375 1.00 59.38 85 GLU A C 1
ATOM 627 O O . GLU A 1 85 ? -2.534 20.346 -0.592 1.00 59.38 85 GLU A O 1
ATOM 632 N N . LYS A 1 86 ? -2.567 18.296 0.309 1.00 60.81 86 LYS A N 1
ATOM 633 C CA . LYS A 1 86 ? -2.088 17.607 -0.896 1.00 60.81 86 LYS A CA 1
ATOM 634 C C . LYS A 1 86 ? -2.937 16.381 -1.189 1.00 60.81 86 LYS A C 1
ATOM 636 O O . LYS A 1 86 ? -3.370 15.683 -0.277 1.00 60.81 86 LYS A O 1
ATOM 641 N N . ARG A 1 87 ? -3.121 16.089 -2.481 1.00 68.31 87 ARG A N 1
ATOM 642 C CA . ARG A 1 87 ? -3.688 14.819 -2.947 1.00 68.31 87 ARG A CA 1
ATOM 643 C C . ARG A 1 87 ? -2.782 13.696 -2.439 1.00 68.31 87 ARG A C 1
ATOM 645 O O . ARG A 1 87 ? -1.664 13.542 -2.924 1.00 68.31 87 ARG A O 1
ATOM 652 N N . VAL A 1 88 ? -3.230 12.973 -1.419 1.00 72.00 88 VAL A N 1
ATOM 653 C CA . VAL A 1 88 ? -2.494 11.827 -0.879 1.00 72.00 88 VAL A CA 1
ATOM 654 C C . VAL A 1 88 ? -2.722 10.654 -1.831 1.00 72.00 88 VAL A C 1
ATOM 656 O O . VAL A 1 88 ? -3.880 10.274 -2.024 1.00 72.00 88 VAL A O 1
ATOM 659 N N . PRO A 1 89 ? -1.674 10.090 -2.454 1.00 84.62 89 PRO A N 1
ATOM 660 C CA . PRO A 1 89 ? -1.848 8.929 -3.311 1.00 84.62 89 PRO A CA 1
ATOM 661 C C . PRO A 1 89 ? -2.221 7.704 -2.466 1.00 84.62 89 PRO A C 1
ATOM 663 O O . PRO A 1 89 ? -1.762 7.555 -1.333 1.00 84.62 89 PRO A O 1
ATOM 666 N N . LEU A 1 90 ? -3.018 6.796 -3.036 1.00 94.50 90 LEU A N 1
ATOM 667 C CA . LEU A 1 90 ? -3.058 5.409 -2.570 1.00 94.50 90 LEU A CA 1
ATOM 668 C C . LEU A 1 90 ? -1.647 4.833 -2.732 1.00 94.50 90 LEU A C 1
ATOM 670 O O . LEU A 1 90 ? -1.120 4.850 -3.843 1.00 94.50 90 LEU A O 1
ATOM 674 N N . ILE A 1 91 ? -1.045 4.343 -1.648 1.00 95.44 91 ILE A N 1
ATOM 675 C CA . ILE A 1 91 ? 0.266 3.684 -1.695 1.00 95.44 91 ILE A CA 1
ATOM 676 C C . ILE A 1 91 ? 0.046 2.180 -1.621 1.00 95.44 91 ILE A C 1
ATOM 678 O O . ILE A 1 91 ? -0.591 1.680 -0.693 1.00 95.44 91 ILE A O 1
ATOM 682 N N . LEU A 1 92 ? 0.594 1.468 -2.594 1.00 96.56 92 LEU A N 1
ATOM 683 C CA . LEU A 1 92 ? 0.590 0.019 -2.681 1.00 96.56 92 LEU A CA 1
ATOM 684 C C . LEU A 1 92 ? 1.992 -0.477 -2.354 1.00 96.56 92 LEU A C 1
ATOM 686 O O . LEU A 1 92 ? 2.932 -0.329 -3.139 1.00 96.56 92 LEU A O 1
ATOM 690 N N . GLY A 1 93 ? 2.104 -1.005 -1.142 1.00 96.69 93 GLY A N 1
ATOM 691 C CA . GLY A 1 93 ? 3.351 -1.450 -0.557 1.00 96.69 93 GLY A CA 1
ATOM 692 C C . GLY A 1 93 ? 3.681 -2.900 -0.880 1.00 96.69 93 GLY A C 1
ATOM 693 O O . GLY A 1 93 ? 2.977 -3.604 -1.608 1.00 96.69 93 GLY A O 1
ATOM 694 N N . THR A 1 94 ? 4.741 -3.375 -0.239 1.00 96.44 94 THR A N 1
ATOM 695 C CA . THR A 1 94 ? 5.257 -4.742 -0.358 1.00 96.44 94 THR A CA 1
ATOM 696 C C . THR A 1 94 ? 4.194 -5.832 -0.175 1.00 96.44 94 THR A C 1
ATOM 698 O O . THR A 1 94 ? 4.239 -6.792 -0.946 1.00 96.44 94 THR A O 1
ATOM 701 N N . PRO A 1 95 ? 3.213 -5.729 0.752 1.00 96.31 95 PRO A N 1
ATOM 702 C CA . PRO A 1 95 ? 2.168 -6.745 0.877 1.00 96.31 95 PRO A CA 1
ATOM 703 C C . PRO A 1 95 ? 1.364 -6.945 -0.412 1.00 96.31 95 PRO A C 1
ATOM 705 O O . PRO A 1 95 ? 1.255 -8.070 -0.891 1.00 96.31 95 PRO A O 1
ATOM 708 N N . PHE A 1 96 ? 0.871 -5.864 -1.028 1.00 95.75 96 PHE A N 1
ATOM 709 C CA . PHE A 1 96 ? 0.171 -5.956 -2.312 1.00 95.75 96 PHE A CA 1
ATOM 710 C C . PHE A 1 96 ? 1.095 -6.495 -3.410 1.00 95.75 96 PHE A C 1
ATOM 712 O O . PHE A 1 96 ? 0.717 -7.409 -4.142 1.00 95.75 96 PHE A O 1
ATOM 719 N N . LEU A 1 97 ? 2.316 -5.956 -3.498 1.00 95.44 97 LEU A N 1
ATOM 720 C CA . LEU A 1 97 ? 3.289 -6.333 -4.526 1.00 95.44 97 LEU A CA 1
ATOM 721 C C . LEU A 1 97 ? 3.667 -7.814 -4.450 1.00 95.44 97 LEU A C 1
ATOM 723 O O . LEU A 1 97 ? 3.826 -8.461 -5.481 1.00 95.44 97 LEU A O 1
ATOM 727 N N . THR A 1 98 ? 3.750 -8.363 -3.241 1.00 95.44 98 THR A N 1
ATOM 728 C CA . THR A 1 98 ? 4.013 -9.787 -3.018 1.00 95.44 98 THR A CA 1
ATOM 729 C C . THR A 1 98 ? 2.833 -10.632 -3.485 1.00 95.44 98 THR A C 1
ATOM 731 O O . THR A 1 98 ? 3.036 -11.589 -4.230 1.00 95.44 98 THR A O 1
ATOM 734 N N . THR A 1 99 ? 1.602 -10.255 -3.120 1.00 93.88 99 THR A N 1
ATOM 735 C CA . THR A 1 99 ? 0.378 -10.977 -3.511 1.00 93.88 99 THR A CA 1
ATOM 736 C C . THR A 1 99 ? 0.262 -11.132 -5.027 1.00 93.88 99 THR A C 1
ATOM 738 O O . THR A 1 99 ? 0.002 -12.223 -5.537 1.00 93.88 99 THR A O 1
ATOM 741 N N . VAL A 1 100 ? 0.502 -10.052 -5.767 1.00 93.31 100 VAL A N 1
ATOM 742 C CA . VAL A 1 100 ? 0.366 -10.041 -7.233 1.00 93.31 100 VAL A CA 1
ATOM 743 C C . VAL A 1 100 ? 1.612 -10.532 -7.974 1.00 93.31 100 VAL A C 1
ATOM 745 O O . VAL A 1 100 ? 1.613 -10.555 -9.204 1.00 93.31 100 VAL A O 1
ATOM 748 N N . GLY A 1 101 ? 2.679 -10.900 -7.257 1.00 93.69 101 GLY A N 1
ATOM 749 C CA . GLY A 1 101 ? 3.952 -11.287 -7.865 1.00 93.69 101 GLY A CA 1
ATOM 750 C C . GLY A 1 101 ? 4.558 -10.162 -8.706 1.00 93.69 101 GLY A C 1
ATOM 751 O O . GLY A 1 101 ? 4.947 -10.387 -9.849 1.00 93.69 101 GLY A O 1
ATOM 752 N N . ALA A 1 102 ? 4.571 -8.931 -8.187 1.00 93.94 102 ALA A N 1
ATOM 753 C CA . ALA A 1 102 ? 5.016 -7.768 -8.943 1.00 93.94 102 ALA A CA 1
ATOM 754 C C . ALA A 1 102 ? 6.503 -7.862 -9.327 1.00 93.94 102 ALA A C 1
ATOM 756 O O . ALA A 1 102 ? 7.369 -8.110 -8.487 1.00 93.94 102 ALA A O 1
ATOM 757 N N . CYS A 1 103 ? 6.807 -7.572 -10.591 1.00 94.00 103 CYS A N 1
ATOM 758 C CA . CYS A 1 103 ? 8.162 -7.392 -11.100 1.00 94.00 103 CYS A CA 1
ATOM 759 C C . CYS A 1 103 ? 8.358 -5.930 -11.513 1.00 94.00 103 CYS A C 1
ATOM 761 O O . CYS A 1 103 ? 7.614 -5.415 -12.353 1.00 94.00 103 CYS A O 1
ATOM 763 N N . ILE A 1 104 ? 9.350 -5.263 -10.917 1.00 93.12 104 ILE A N 1
ATOM 764 C CA . ILE A 1 104 ? 9.684 -3.865 -11.199 1.00 93.12 104 ILE A CA 1
ATOM 765 C C . ILE A 1 104 ? 10.959 -3.822 -12.041 1.00 93.12 104 ILE A C 1
ATOM 767 O O . ILE A 1 104 ? 12.049 -4.139 -11.565 1.00 93.12 104 ILE A O 1
ATOM 771 N N . ASP A 1 105 ? 10.817 -3.390 -13.289 1.00 93.94 105 ASP A N 1
ATOM 772 C CA . ASP A 1 105 ? 11.917 -3.173 -14.216 1.00 93.94 105 ASP A CA 1
ATOM 773 C C . ASP A 1 105 ? 12.273 -1.683 -14.255 1.00 93.94 105 ASP A C 1
ATOM 775 O O . ASP A 1 105 ? 11.579 -0.853 -14.853 1.00 93.94 105 ASP A O 1
ATOM 779 N N . PHE A 1 106 ? 13.381 -1.341 -13.599 1.00 93.31 106 PHE A N 1
ATOM 780 C CA . PHE A 1 106 ? 13.879 0.030 -13.532 1.00 93.31 106 PHE A CA 1
ATOM 781 C C . PHE A 1 106 ? 14.450 0.534 -14.854 1.00 93.31 106 PHE A C 1
ATOM 783 O O . PHE A 1 106 ? 14.295 1.720 -15.155 1.00 93.31 106 PHE A O 1
ATOM 790 N N . ALA A 1 107 ? 15.077 -0.335 -15.648 1.00 95.50 107 ALA A N 1
ATOM 791 C CA . ALA A 1 107 ? 15.676 0.059 -16.918 1.00 95.50 107 ALA A CA 1
ATOM 792 C C . ALA A 1 107 ? 14.589 0.453 -17.925 1.00 95.50 107 ALA A C 1
ATOM 794 O O . ALA A 1 107 ? 14.694 1.489 -18.584 1.00 95.50 107 ALA A O 1
ATOM 795 N N . ASN A 1 108 ? 13.509 -0.331 -17.974 1.00 94.25 108 ASN A N 1
ATOM 796 C CA . ASN A 1 108 ? 12.389 -0.117 -18.888 1.00 94.25 108 ASN A CA 1
ATOM 797 C C . ASN A 1 108 ? 11.240 0.698 -18.279 1.00 94.25 108 ASN A C 1
ATOM 799 O O . ASN A 1 108 ? 10.242 0.944 -18.954 1.00 94.25 108 ASN A O 1
ATOM 803 N N . LYS A 1 109 ? 11.365 1.125 -17.015 1.00 91.00 109 LYS A N 1
ATOM 804 C CA . LYS A 1 109 ? 10.329 1.864 -16.272 1.00 91.00 109 LYS A CA 1
ATOM 805 C C . LYS A 1 109 ? 8.963 1.166 -16.327 1.00 91.00 109 LYS A C 1
ATOM 807 O O . LYS A 1 109 ? 7.929 1.814 -16.482 1.00 91.00 109 LYS A O 1
ATOM 812 N N . LYS A 1 110 ? 8.961 -0.158 -16.163 1.00 90.44 110 LYS A N 1
ATOM 813 C CA . LYS A 1 110 ? 7.764 -1.000 -16.230 1.00 90.44 110 LYS A CA 1
ATOM 814 C C . LYS A 1 110 ? 7.512 -1.726 -14.908 1.00 90.44 110 LYS A C 1
ATOM 816 O O . LYS A 1 110 ? 8.447 -2.206 -14.276 1.00 90.44 110 LYS A O 1
ATOM 821 N N . VAL A 1 111 ? 6.241 -1.857 -14.532 1.00 90.62 111 VAL A N 1
ATOM 822 C CA . VAL A 1 111 ? 5.785 -2.819 -13.517 1.00 90.62 111 VAL A CA 1
ATOM 823 C C . VAL A 1 111 ? 4.932 -3.870 -14.211 1.00 90.62 111 VAL A C 1
ATOM 825 O O . VAL A 1 111 ? 4.107 -3.530 -15.056 1.00 90.62 111 VAL A O 1
ATOM 828 N N . THR A 1 112 ? 5.148 -5.137 -13.874 1.00 90.56 112 THR A N 1
ATOM 829 C CA . THR A 1 112 ? 4.341 -6.267 -14.355 1.00 90.56 112 THR A CA 1
ATOM 830 C C . THR A 1 112 ? 3.758 -6.996 -13.152 1.00 90.56 112 THR A C 1
ATOM 832 O O . THR A 1 112 ? 4.465 -7.171 -12.161 1.00 90.56 112 THR A O 1
ATOM 835 N N . LEU A 1 113 ? 2.490 -7.400 -13.222 1.00 90.31 113 LEU A N 1
ATOM 836 C CA . LEU A 1 113 ? 1.802 -8.159 -12.176 1.00 90.31 113 LEU A CA 1
ATOM 837 C C . LEU A 1 113 ? 1.632 -9.589 -12.694 1.00 90.31 113 LEU A C 1
ATOM 839 O O . LEU A 1 113 ? 0.967 -9.781 -13.701 1.00 90.31 113 LEU A O 1
ATOM 843 N N . VAL A 1 114 ? 2.277 -10.573 -12.069 1.00 82.56 114 VAL A N 1
ATOM 844 C CA . VAL A 1 114 ? 2.356 -11.945 -12.612 1.00 82.56 114 VAL A CA 1
ATOM 845 C C . VAL A 1 114 ? 1.125 -12.783 -12.258 1.00 82.56 114 VAL A C 1
ATOM 847 O O . VAL A 1 114 ? 0.715 -13.633 -13.038 1.00 82.56 114 VAL A O 1
ATOM 850 N N . ASN A 1 115 ? 0.509 -12.530 -11.102 1.00 75.81 115 ASN A N 1
ATOM 851 C CA . ASN A 1 115 ? -0.666 -13.274 -10.626 1.00 75.81 115 ASN A CA 1
ATOM 852 C C . ASN A 1 115 ? -1.987 -12.532 -10.904 1.00 75.81 115 ASN A C 1
ATOM 854 O O . ASN A 1 115 ? -3.001 -12.817 -10.270 1.00 75.81 115 ASN A O 1
ATOM 858 N N . GLY A 1 116 ? -1.948 -11.521 -11.773 1.00 57.34 116 GLY A N 1
ATOM 859 C CA . GLY A 1 116 ? -3.066 -10.635 -12.089 1.00 57.34 116 GLY A CA 1
ATOM 860 C C . GLY A 1 116 ? -3.394 -10.593 -13.579 1.00 57.34 116 GLY A C 1
ATOM 861 O O . GLY A 1 116 ? -3.853 -9.550 -14.034 1.00 57.34 116 GLY A O 1
ATOM 862 N N . ASP A 1 117 ? -3.132 -11.683 -14.301 1.00 47.09 117 ASP A N 1
ATOM 863 C CA . ASP A 1 117 ? -3.552 -11.918 -15.690 1.00 47.09 117 ASP A CA 1
ATOM 864 C C . ASP A 1 117 ? -4.629 -13.016 -15.747 1.00 47.09 117 ASP A C 1
ATOM 866 O O . ASP A 1 117 ? -4.510 -14.005 -14.981 1.00 47.09 117 ASP A O 1
#

Organism: NCBI:txid109376

Nearest PDB structures (foldseek):
  4z2z-assembly1_B  TM=7.971E-01  e=8.632E-07  Saccharomyces cerevisiae S288C
  4rgh-assembly1_A  TM=7.863E-01  e=1.467E-06  Homo sapiens
  7d66-assembly2_I  TM=7.814E-01  e=6.397E-06  Toxoplasma gondii GT1
  5yq8-assembly2_D  TM=7.699E-01  e=8.098E-06  Leishmania major
  3oag-assembly2_D  TM=5.088E-01  e=8.461E-03  Homo sapiens

Secondary structure (DSSP, 8-state):
-EEEEEEETTEEEEEEEE-TT-SSEEEEHHHHHHHT----EE----EEPTTS-EE--SEEEEEEEEEETTEEEEEEEEEE---TTS-PPPEE-HHHHHHTTEEEETTTTEEEESS--

InterPro domains:
  IPR021109 Aspartic peptidase domain superfamily [G3DSA:2.40.70.10] (1-116)
  IPR021109 Aspartic peptidase domain superfamily [SSF50630] (5-106)